Protein AF-A0A2K6TJH4-F1 (afdb_monomer)

Secondary structure (DSSP, 8-state):
--TTT--PPPHHHHHHHHHHHHT----TT--SSHHHHHHHHHHHHHHHHHHHHHT--GGG----SSHHHHHHHHHHHHHHHHHHHHHHTS--S----------

Foldseek 3Di:
DPPVVHDPDDVVNVVVCVCCVPPLVDPCPDPPDDSNVVVVVVVLVVLVVVCVVVVHDSVPDDDDPDDVVVVCCVVVVVVVVVVVVVVVVPDPDDDDDDDDDDD

Nearest PDB structures (foldseek):
  7rtk-assembly1_A  TM=1.006E+00  e=1.244E-08  Homo sapiens
  8rme-assembly1_A  TM=1.004E+00  e=1.086E-08  Homo sapiens
  5wkp-assembly1_A  TM=1.006E+00  e=1.869E-08  Homo sapiens
  5wkp-assembly1_E  TM=1.006E+00  e=2.001E-08  Homo sapiens
  8pk8-assembly1_A  TM=1.004E+00  e=1.747E-08  Homo sapiens

Sequence (103 aa):
MDVQATTPLDPRVLDAMLPYLVNYYGNPHSRTHAYGWESEAAMERARQQVASLIGADPREIIFTSGATESNNIAIKMESRSVAQARVQWHGLGSLQSLSSGFK

Organism: Saimiri boliviensis boliviensis (NCBI:txid39432)

pLDDT: mean 82.51, std 20.03, range [37.34, 98.19]

Solvent-accessible surface area (backbone atoms only — not comparable to full-atom values): 6486 Å² total; per-residue (Å²): 138,64,66,88,82,55,68,84,81,52,71,70,58,51,62,69,46,48,53,44,76,72,77,41,65,34,55,50,84,41,88,86,46,69,47,10,51,55,26,33,54,50,52,52,52,52,35,42,54,57,16,62,75,74,73,50,60,44,90,76,61,78,93,67,97,40,70,72,54,49,52,50,48,56,55,52,50,51,54,49,52,54,47,53,54,50,67,71,65,75,70,96,82,75,96,74,92,75,92,75,80,95,125

InterPro domains:
  IPR000192 Aminotransferase class V domain [PF00266] (2-81)
  IPR015421 Pyridoxal phosphate-dependent transferase, major domain [G3DSA:3.40.640.10] (10-78)
  IPR015424 Pyridoxal phosphate-dependent transferase [SSF53383] (1-77)

Structure (mmCIF, N/CA/C/O backbone):
data_AF-A0A2K6TJH4-F1
#
_entry.id   AF-A0A2K6TJH4-F1
#
loop_
_atom_site.group_PDB
_atom_site.id
_atom_site.type_symbol
_atom_site.label_atom_id
_atom_site.label_alt_id
_atom_site.label_comp_id
_atom_site.label_asym_id
_atom_site.label_entity_id
_atom_site.label_seq_id
_atom_site.pdbx_PDB_ins_code
_atom_site.Cartn_x
_atom_site.Cartn_y
_atom_site.Cartn_z
_atom_site.occupancy
_atom_site.B_iso_or_equiv
_atom_site.auth_seq_id
_atom_site.auth_comp_id
_atom_site.auth_asym_id
_atom_site.auth_atom_id
_atom_site.pdbx_PDB_model_num
ATOM 1 N N . MET A 1 1 ? -5.767 -21.019 17.969 1.00 59.12 1 MET A N 1
ATOM 2 C CA . MET A 1 1 ? -5.978 -20.268 16.711 1.00 59.12 1 MET A CA 1
ATOM 3 C C . MET A 1 1 ? -5.630 -18.818 17.001 1.00 59.12 1 MET A C 1
ATOM 5 O O . MET A 1 1 ? -6.090 -18.338 18.025 1.00 59.12 1 MET A O 1
ATOM 9 N N . ASP A 1 2 ? -4.793 -18.187 16.173 1.00 78.00 2 ASP A N 1
ATOM 10 C CA . ASP A 1 2 ? -4.076 -16.925 16.472 1.00 78.00 2 ASP A CA 1
ATOM 11 C C . ASP A 1 2 ? -4.248 -15.871 15.355 1.00 78.00 2 ASP A C 1
ATOM 13 O O . ASP A 1 2 ? -3.354 -15.103 15.014 1.00 78.00 2 ASP A O 1
ATOM 17 N N . VAL A 1 3 ? -5.424 -15.867 14.720 1.00 90.75 3 VAL A N 1
ATOM 18 C CA . VAL A 1 3 ? -5.702 -14.993 13.562 1.00 90.75 3 VAL A CA 1
ATOM 19 C C . VAL A 1 3 ? -5.945 -13.533 13.954 1.00 90.75 3 VAL A C 1
ATOM 21 O O . VAL A 1 3 ? -6.031 -12.671 13.088 1.00 90.75 3 VAL A O 1
ATOM 24 N N . GLN A 1 4 ? -6.064 -13.249 15.256 1.00 85.25 4 GLN A N 1
ATOM 25 C CA . GLN A 1 4 ? -6.133 -11.887 15.785 1.00 85.25 4 GLN A CA 1
ATOM 26 C C . GLN A 1 4 ? -4.751 -11.222 15.852 1.00 85.25 4 GLN A C 1
ATOM 28 O O . GLN A 1 4 ? -4.684 -9.996 15.818 1.00 85.25 4 GLN A O 1
ATOM 33 N N . ALA A 1 5 ? -3.664 -12.001 15.939 1.00 85.81 5 ALA A N 1
ATOM 34 C CA . ALA A 1 5 ? -2.303 -11.470 15.920 1.00 85.81 5 ALA A CA 1
ATOM 35 C C . ALA A 1 5 ? -1.839 -11.167 14.490 1.00 85.81 5 ALA A C 1
ATOM 37 O O . ALA A 1 5 ? -1.274 -10.108 14.226 1.00 85.81 5 ALA A O 1
ATOM 38 N N . THR A 1 6 ? -2.085 -12.094 13.562 1.00 88.12 6 THR A N 1
ATOM 39 C CA . THR A 1 6 ? -1.815 -11.922 12.131 1.00 88.12 6 THR A CA 1
ATOM 40 C C . THR A 1 6 ? -2.571 -12.967 11.312 1.00 88.12 6 THR A C 1
ATOM 42 O O . THR A 1 6 ? -2.943 -14.026 11.818 1.00 88.12 6 THR A O 1
ATOM 45 N N . THR A 1 7 ? -2.786 -12.696 10.030 1.00 93.88 7 THR A N 1
ATOM 46 C CA . THR A 1 7 ? -3.472 -13.607 9.107 1.00 93.88 7 THR A CA 1
ATOM 47 C C . THR A 1 7 ? -2.517 -14.113 8.031 1.00 93.88 7 THR A C 1
ATOM 49 O O . THR A 1 7 ? -1.685 -13.337 7.555 1.00 93.88 7 THR A O 1
ATOM 52 N N . PRO A 1 8 ? -2.635 -15.381 7.590 1.00 94.94 8 PRO A N 1
ATOM 53 C CA . PRO A 1 8 ? -1.891 -15.850 6.428 1.00 94.94 8 PRO A CA 1
ATOM 54 C C . PRO A 1 8 ? -2.280 -15.033 5.191 1.00 94.94 8 PRO A C 1
ATOM 56 O O . PRO A 1 8 ? -3.431 -14.624 5.035 1.00 94.94 8 PRO A O 1
ATOM 59 N N . LEU A 1 9 ? -1.309 -14.802 4.313 1.00 95.31 9 LEU A N 1
ATOM 60 C CA . LEU A 1 9 ? -1.507 -14.026 3.096 1.00 95.31 9 LEU A CA 1
ATOM 61 C C . LEU A 1 9 ? -2.361 -14.831 2.100 1.00 95.31 9 LEU A C 1
ATOM 63 O O . LEU A 1 9 ? -2.059 -15.989 1.810 1.00 95.31 9 LEU A O 1
ATOM 67 N N . ASP A 1 10 ? -3.440 -14.229 1.596 1.00 97.62 10 ASP A N 1
ATOM 68 C CA . ASP A 1 10 ? -4.322 -14.873 0.615 1.00 97.62 10 ASP A CA 1
ATOM 69 C C . ASP A 1 10 ? -3.556 -15.112 -0.701 1.00 97.62 10 ASP A C 1
ATOM 71 O O . ASP A 1 10 ? -2.941 -14.173 -1.211 1.00 97.62 10 ASP A O 1
ATOM 75 N N . PRO A 1 11 ? -3.596 -16.315 -1.304 1.00 97.62 11 PRO A N 1
ATOM 76 C CA . PRO A 1 11 ? -2.861 -16.601 -2.538 1.00 97.62 11 PRO A CA 1
ATOM 77 C C . PRO A 1 11 ? -3.097 -15.593 -3.674 1.00 97.62 11 PRO A C 1
ATOM 79 O O . PRO A 1 11 ? -2.181 -15.315 -4.443 1.00 97.62 11 PRO A O 1
ATOM 82 N N . ARG A 1 12 ? -4.292 -14.993 -3.755 1.00 97.62 12 ARG A N 1
ATOM 83 C CA 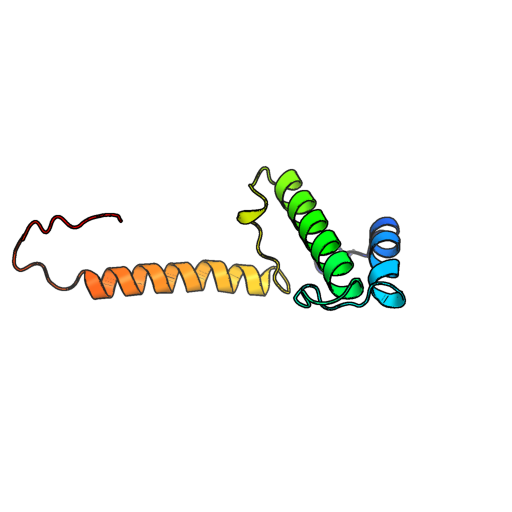. ARG A 1 12 ? -4.624 -13.960 -4.753 1.00 97.62 12 ARG A CA 1
ATOM 84 C C . ARG A 1 12 ? -3.892 -12.646 -4.492 1.00 97.62 12 ARG A C 1
ATOM 86 O O . ARG A 1 12 ? -3.545 -11.937 -5.429 1.00 97.62 12 ARG A O 1
ATOM 93 N N . VAL A 1 13 ? -3.653 -12.322 -3.222 1.00 97.00 13 VAL A N 1
ATOM 94 C CA . VAL A 1 13 ? -2.846 -11.161 -2.829 1.00 97.00 13 VAL A CA 1
ATOM 95 C C . VAL A 1 13 ? -1.384 -11.411 -3.185 1.00 97.00 13 VAL A C 1
ATOM 97 O O . VAL A 1 13 ? -0.734 -10.513 -3.709 1.00 97.00 13 VAL A O 1
ATOM 100 N N . LEU A 1 14 ? -0.879 -12.634 -2.979 1.00 97.50 14 LEU A N 1
ATOM 101 C CA . LEU A 1 14 ? 0.500 -12.978 -3.337 1.00 97.50 14 LEU A CA 1
ATOM 102 C C . LEU A 1 14 ? 0.729 -12.814 -4.839 1.00 97.50 14 LEU A C 1
ATOM 104 O O . LEU A 1 14 ? 1.682 -12.157 -5.249 1.00 97.50 14 LEU A O 1
ATOM 108 N N . ASP A 1 15 ? -0.174 -13.377 -5.641 1.00 97.56 15 ASP A N 1
ATOM 109 C CA . ASP A 1 15 ? -0.134 -13.292 -7.100 1.00 97.56 15 ASP A CA 1
ATOM 110 C C . ASP A 1 15 ? -0.152 -11.834 -7.587 1.00 97.56 15 ASP A C 1
ATOM 112 O O . ASP A 1 15 ? 0.656 -11.448 -8.427 1.00 97.56 15 ASP A O 1
ATOM 116 N N . ALA A 1 16 ? -0.979 -10.981 -6.972 1.00 97.06 16 ALA A N 1
ATOM 117 C CA . ALA A 1 16 ? -1.014 -9.553 -7.281 1.00 97.06 16 ALA A CA 1
ATOM 118 C C . ALA A 1 16 ? 0.277 -8.804 -6.892 1.00 97.06 16 ALA A C 1
ATOM 120 O O . A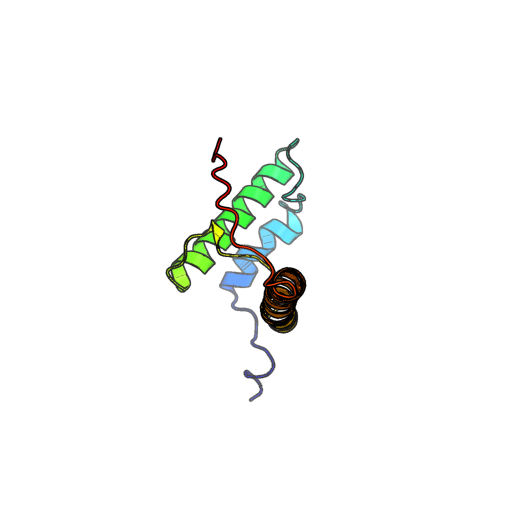LA A 1 16 ? 0.625 -7.811 -7.533 1.00 97.06 16 ALA A O 1
ATOM 121 N N . MET A 1 17 ? 0.989 -9.252 -5.853 1.00 97.38 17 MET A N 1
A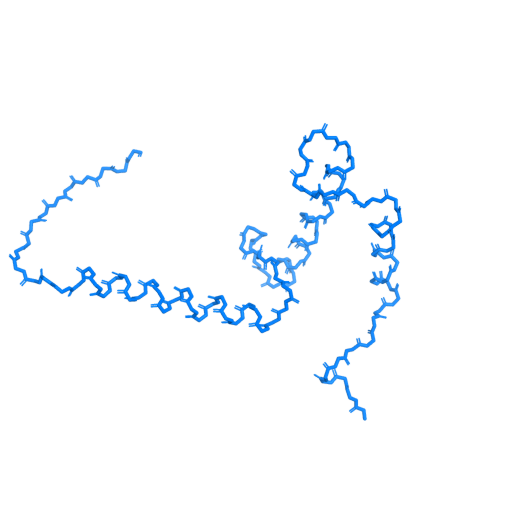TOM 122 C CA . MET A 1 17 ? 2.225 -8.617 -5.377 1.00 97.38 17 MET A CA 1
ATOM 123 C C . MET A 1 17 ? 3.460 -9.027 -6.185 1.00 97.38 17 MET A C 1
ATOM 125 O O . MET A 1 17 ? 4.340 -8.196 -6.419 1.00 97.38 17 MET A O 1
ATOM 129 N N . LEU A 1 18 ? 3.542 -10.291 -6.613 1.00 97.62 18 LEU A N 1
ATOM 130 C CA . LEU A 1 18 ? 4.731 -10.865 -7.252 1.00 97.62 18 LEU A CA 1
ATOM 131 C C . LEU A 1 18 ? 5.281 -10.047 -8.440 1.00 97.62 18 LEU A C 1
ATOM 133 O O . LEU A 1 18 ? 6.498 -9.847 -8.484 1.00 97.62 18 LEU A O 1
ATOM 137 N N . PRO A 1 19 ? 4.461 -9.504 -9.364 1.00 96.56 19 PRO A N 1
ATOM 138 C CA . PRO A 1 19 ? 4.963 -8.684 -10.465 1.00 96.56 19 PRO A CA 1
ATOM 139 C C . PRO A 1 19 ? 5.805 -7.484 -10.010 1.00 96.56 19 PRO A C 1
ATOM 141 O O . PRO A 1 19 ? 6.820 -7.183 -10.638 1.00 96.56 19 PRO A O 1
ATOM 144 N N . TYR A 1 20 ? 5.439 -6.842 -8.897 1.00 96.25 20 TYR A N 1
ATOM 145 C CA . TYR A 1 20 ? 6.131 -5.668 -8.346 1.00 96.25 20 TYR A CA 1
ATOM 146 C C . TYR A 1 20 ? 7.388 -6.025 -7.547 1.00 96.25 20 TYR A C 1
ATOM 148 O O . TYR A 1 20 ? 8.255 -5.179 -7.346 1.00 96.25 20 TYR A O 1
ATOM 156 N N . LEU A 1 21 ? 7.515 -7.286 -7.130 1.00 95.06 21 LEU A N 1
ATOM 157 C CA . LEU A 1 21 ? 8.715 -7.802 -6.471 1.00 95.06 21 LEU A CA 1
ATOM 158 C C . LEU A 1 21 ? 9.791 -8.259 -7.463 1.00 95.06 21 LEU A C 1
ATOM 160 O O . LEU A 1 21 ? 10.953 -8.367 -7.082 1.00 95.06 21 LEU A O 1
ATOM 164 N N . VAL A 1 22 ? 9.416 -8.540 -8.715 1.00 94.75 22 VAL A N 1
ATOM 165 C CA . VAL A 1 22 ? 10.323 -9.127 -9.715 1.00 94.75 22 VAL A CA 1
ATOM 166 C C . VAL A 1 22 ? 10.588 -8.181 -10.886 1.00 94.75 22 VAL A C 1
ATOM 168 O O . VAL A 1 22 ? 11.742 -7.897 -11.186 1.00 94.75 22 VAL A O 1
ATOM 171 N N . ASN A 1 23 ? 9.539 -7.687 -11.550 1.00 92.62 23 ASN A N 1
ATOM 172 C CA . ASN A 1 23 ? 9.660 -6.985 -12.835 1.00 92.62 23 ASN A CA 1
ATOM 173 C C . ASN A 1 23 ? 9.315 -5.491 -12.743 1.00 92.62 23 ASN A C 1
ATOM 175 O O . ASN A 1 23 ? 9.917 -4.678 -13.437 1.00 92.62 23 ASN A O 1
ATOM 179 N N . TYR A 1 24 ? 8.373 -5.112 -11.878 1.00 92.56 24 TYR A N 1
ATOM 180 C CA . TYR A 1 24 ? 7.897 -3.733 -11.712 1.00 92.56 24 TYR A CA 1
ATOM 181 C C . TYR A 1 24 ? 8.373 -3.128 -10.385 1.00 92.56 24 TYR A C 1
ATOM 183 O O . TYR A 1 24 ? 7.591 -2.603 -9.601 1.00 92.56 24 TYR A O 1
ATOM 191 N N . TYR A 1 25 ? 9.678 -3.211 -10.128 1.00 90.88 25 TYR A N 1
ATOM 192 C CA . TYR A 1 25 ? 10.318 -2.768 -8.880 1.00 90.88 2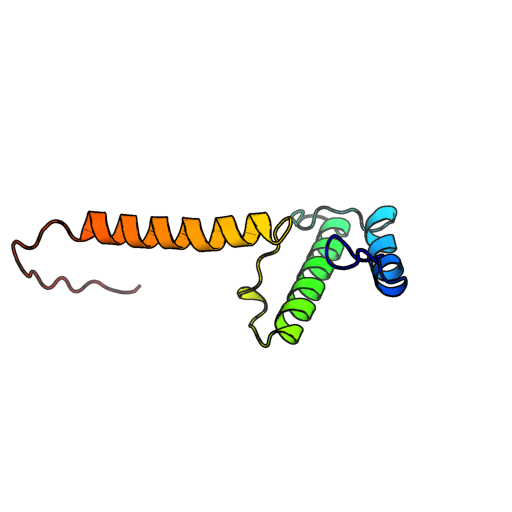5 TYR A CA 1
ATOM 193 C C . TYR A 1 25 ? 10.630 -1.258 -8.843 1.00 90.88 25 TYR A C 1
ATOM 195 O O . TYR A 1 25 ? 11.426 -0.795 -8.023 1.00 90.88 25 TYR A O 1
ATOM 203 N N . GLY A 1 26 ? 10.068 -0.471 -9.765 1.00 92.94 26 GLY A N 1
ATOM 204 C CA . GLY A 1 26 ? 10.361 0.956 -9.868 1.00 92.94 26 GLY A CA 1
ATOM 205 C C . GLY A 1 26 ? 9.874 1.743 -8.652 1.00 92.94 26 GLY A C 1
ATOM 206 O O . GLY A 1 26 ? 8.863 1.405 -8.040 1.00 92.94 26 GLY A O 1
ATOM 207 N N . ASN A 1 27 ? 10.570 2.830 -8.314 1.00 93.38 27 ASN A N 1
ATOM 208 C CA . ASN A 1 27 ? 10.092 3.762 -7.296 1.00 93.38 27 ASN A CA 1
ATOM 209 C C . ASN A 1 27 ? 8.891 4.557 -7.854 1.00 93.38 27 ASN A C 1
ATOM 211 O O . ASN A 1 27 ? 9.070 5.246 -8.860 1.00 93.38 27 ASN A O 1
ATOM 215 N N . PRO A 1 28 ? 7.708 4.538 -7.209 1.00 92.56 28 PRO A N 1
ATOM 216 C CA . PRO A 1 28 ? 6.533 5.285 -7.673 1.00 92.56 28 PRO A CA 1
ATOM 217 C C . PRO A 1 28 ? 6.727 6.812 -7.681 1.00 92.56 28 PRO A C 1
ATOM 219 O O . PRO A 1 28 ? 5.957 7.525 -8.309 1.00 92.56 28 PRO A O 1
ATOM 222 N N . HIS A 1 29 ? 7.761 7.341 -7.018 1.00 92.25 29 HIS A N 1
ATOM 223 C CA . HIS A 1 29 ? 8.096 8.771 -7.057 1.00 92.25 29 HIS A CA 1
ATOM 224 C C . HIS A 1 29 ? 8.991 9.149 -8.248 1.00 92.25 29 HIS A C 1
ATOM 226 O O . HIS A 1 29 ? 9.239 10.334 -8.491 1.00 92.25 29 HIS A O 1
ATOM 232 N N . SER A 1 30 ? 9.494 8.166 -8.997 1.00 91.81 30 SER A N 1
ATOM 233 C CA . SER A 1 30 ? 10.292 8.410 -10.195 1.00 91.81 30 SER A CA 1
ATOM 234 C C . SER A 1 30 ? 9.398 8.830 -11.359 1.00 91.81 30 SER A C 1
ATOM 236 O O . SER A 1 30 ? 8.758 8.005 -12.000 1.00 91.81 30 SER A O 1
ATOM 238 N N . ARG A 1 31 ? 9.407 10.122 -11.698 1.00 88.75 31 ARG A N 1
ATOM 239 C CA . ARG A 1 31 ? 8.561 10.666 -12.779 1.00 88.75 31 ARG A CA 1
ATOM 240 C C . ARG A 1 31 ? 9.181 10.590 -14.175 1.00 88.75 31 ARG A C 1
ATOM 242 O O . ARG A 1 31 ? 8.548 11.003 -15.140 1.00 88.75 31 ARG A O 1
ATOM 249 N N . THR A 1 32 ? 10.418 10.114 -14.295 1.00 91.75 32 THR A N 1
ATOM 250 C CA . THR A 1 32 ? 11.233 10.253 -15.515 1.00 91.75 32 THR A CA 1
ATOM 251 C C . THR A 1 32 ? 11.323 8.991 -16.369 1.00 91.75 32 THR A C 1
ATOM 253 O O . THR A 1 32 ? 11.874 9.056 -17.465 1.00 91.75 32 THR A O 1
ATOM 256 N N . HIS A 1 33 ? 10.825 7.845 -15.900 1.00 89.94 33 HIS A N 1
ATOM 257 C CA . HIS A 1 33 ? 10.986 6.575 -16.607 1.00 89.94 33 HIS A CA 1
ATOM 258 C C . HIS A 1 33 ? 9.803 5.623 -16.395 1.00 89.94 33 HIS A C 1
ATOM 260 O O . HIS A 1 33 ? 9.147 5.644 -15.354 1.00 89.94 33 HIS A O 1
ATOM 266 N N . ALA A 1 34 ? 9.605 4.713 -17.355 1.00 90.50 34 ALA A N 1
ATOM 267 C CA . ALA A 1 34 ? 8.471 3.786 -17.403 1.00 90.50 34 ALA A CA 1
ATOM 268 C C . ALA A 1 34 ? 8.286 2.961 -16.119 1.00 90.50 34 ALA A C 1
ATOM 270 O O . ALA A 1 34 ? 7.175 2.861 -15.616 1.00 90.50 34 ALA A O 1
ATOM 271 N N . TYR A 1 35 ? 9.372 2.452 -15.523 1.00 90.25 35 TYR A N 1
ATOM 272 C CA . TYR A 1 35 ? 9.274 1.697 -14.266 1.00 90.25 35 TYR A CA 1
ATOM 273 C C . TYR A 1 35 ? 8.649 2.498 -13.113 1.00 90.25 35 TYR A C 1
ATOM 275 O O . TYR A 1 35 ? 8.021 1.909 -12.244 1.00 90.25 35 TYR A O 1
ATOM 283 N N . GLY A 1 36 ? 8.826 3.823 -13.078 1.00 92.56 36 GLY A N 1
ATOM 284 C CA . GLY A 1 36 ? 8.225 4.663 -12.047 1.00 92.56 36 GLY A CA 1
ATOM 285 C C . GLY A 1 36 ? 6.744 4.906 -12.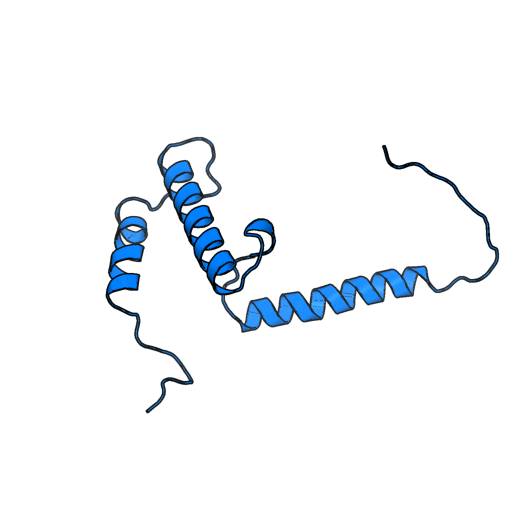314 1.00 92.56 36 GLY A C 1
ATOM 286 O O . GLY A 1 36 ? 5.943 4.792 -11.394 1.00 92.56 36 GLY A O 1
ATOM 287 N N . TRP A 1 37 ? 6.373 5.132 -13.578 1.00 93.38 37 TRP A N 1
ATOM 288 C CA . TRP A 1 37 ? 4.978 5.312 -13.994 1.00 93.38 37 TRP A CA 1
ATOM 289 C C . TRP A 1 37 ? 4.123 4.065 -13.742 1.00 93.38 37 TRP A C 1
ATOM 291 O O . TRP A 1 37 ? 3.009 4.185 -13.240 1.00 93.38 37 TRP A O 1
ATOM 301 N N . GLU A 1 38 ? 4.648 2.871 -14.031 1.00 93.19 38 GLU A N 1
ATOM 302 C CA . GLU A 1 38 ? 3.950 1.607 -13.751 1.00 93.19 38 GLU A CA 1
ATOM 303 C C . GLU A 1 38 ? 3.713 1.413 -12.244 1.00 93.19 38 GLU A C 1
ATOM 305 O O . GLU A 1 38 ? 2.608 1.062 -11.817 1.00 93.19 38 GLU A O 1
ATOM 310 N N . SER A 1 39 ? 4.722 1.708 -11.418 1.00 94.12 39 SER A N 1
ATOM 311 C CA . SER A 1 39 ? 4.599 1.651 -9.958 1.00 94.12 39 SER A CA 1
ATOM 312 C C . SER A 1 39 ? 3.650 2.719 -9.400 1.00 94.12 39 SER A C 1
ATOM 314 O O . SER A 1 39 ? 2.872 2.426 -8.492 1.00 94.12 39 SER A O 1
ATOM 316 N N . GLU A 1 40 ? 3.667 3.944 -9.940 1.00 95.31 40 GLU A N 1
ATOM 317 C CA . GLU A 1 40 ? 2.731 5.023 -9.579 1.00 95.31 40 GLU A CA 1
ATOM 318 C C . GLU A 1 40 ? 1.288 4.608 -9.909 1.00 95.31 40 GLU A C 1
ATOM 320 O O . GLU A 1 40 ? 0.406 4.672 -9.051 1.00 95.31 40 GLU A O 1
ATOM 325 N N . ALA A 1 41 ? 1.053 4.070 -11.109 1.00 95.88 41 ALA A N 1
ATOM 326 C CA . ALA A 1 41 ? -0.257 3.578 -11.527 1.00 95.88 41 ALA A CA 1
ATOM 327 C C . ALA A 1 41 ? -0.752 2.399 -10.669 1.00 95.88 41 ALA A C 1
ATOM 329 O O . ALA A 1 41 ? -1.950 2.272 -10.401 1.00 95.88 41 ALA A O 1
ATOM 330 N N . ALA A 1 42 ? 0.140 1.512 -10.223 1.00 96.44 42 ALA A N 1
ATOM 331 C CA . ALA A 1 42 ? -0.203 0.442 -9.290 1.00 96.44 42 ALA A CA 1
ATOM 332 C C . ALA A 1 42 ? -0.595 0.974 -7.904 1.00 96.44 42 ALA A C 1
ATOM 334 O O . ALA A 1 42 ? -1.606 0.538 -7.349 1.00 96.44 42 ALA A O 1
ATOM 335 N N . MET A 1 43 ? 0.154 1.949 -7.380 1.00 96.50 43 MET A N 1
ATOM 336 C CA . MET A 1 43 ? -0.143 2.601 -6.104 1.00 96.50 43 MET A CA 1
ATOM 337 C C . MET A 1 43 ? -1.510 3.295 -6.127 1.00 96.50 43 MET A C 1
ATOM 339 O O . MET A 1 43 ? -2.302 3.117 -5.201 1.00 96.50 43 MET A O 1
ATOM 343 N N . GLU A 1 44 ? -1.829 4.033 -7.192 1.00 97.31 44 GLU A N 1
ATOM 344 C CA . GLU A 1 44 ? -3.120 4.723 -7.306 1.00 97.31 44 GLU A CA 1
ATOM 345 C C . GLU A 1 44 ? -4.296 3.755 -7.485 1.00 97.31 44 GLU A C 1
ATOM 347 O O . GLU A 1 44 ? -5.362 3.955 -6.898 1.00 97.31 44 GLU A O 1
ATOM 352 N N . ARG A 1 45 ? -4.101 2.634 -8.194 1.00 97.50 45 ARG A N 1
ATOM 353 C CA . ARG A 1 45 ? -5.105 1.555 -8.237 1.00 97.50 45 ARG A CA 1
ATOM 354 C C . ARG A 1 45 ? -5.359 0.956 -6.854 1.00 97.50 45 ARG A C 1
ATOM 356 O O . ARG A 1 45 ? -6.518 0.777 -6.484 1.00 97.50 45 ARG A O 1
ATOM 363 N N . ALA A 1 46 ? -4.308 0.687 -6.079 1.00 97.56 46 ALA A N 1
ATOM 364 C CA . ALA A 1 46 ? -4.449 0.191 -4.711 1.00 97.56 46 ALA A CA 1
ATOM 365 C C . ALA A 1 46 ? -5.181 1.205 -3.813 1.00 97.56 46 ALA A C 1
ATOM 367 O O . ALA A 1 46 ? -6.061 0.831 -3.036 1.00 97.56 46 ALA A O 1
ATOM 368 N N . ARG A 1 47 ? -4.877 2.502 -3.961 1.00 97.88 47 ARG A N 1
ATOM 369 C CA . ARG A 1 47 ? -5.555 3.587 -3.236 1.00 97.88 47 ARG A CA 1
ATOM 370 C C . ARG A 1 47 ? -7.054 3.604 -3.529 1.00 97.88 47 ARG A C 1
ATOM 372 O O . ARG A 1 47 ? -7.861 3.656 -2.602 1.00 97.88 47 ARG A O 1
ATOM 379 N N . GLN A 1 48 ? -7.427 3.482 -4.803 1.00 98.19 48 GLN A N 1
ATOM 380 C CA . GLN A 1 48 ? -8.823 3.401 -5.228 1.00 98.19 48 GLN A CA 1
ATOM 381 C C . GLN A 1 48 ? -9.538 2.173 -4.648 1.00 98.19 48 GLN A C 1
ATOM 383 O O . GLN A 1 48 ? -10.678 2.294 -4.208 1.00 98.19 48 GLN A O 1
ATOM 388 N N . GLN A 1 49 ? -8.888 1.005 -4.613 1.00 98.19 49 GLN A N 1
ATOM 389 C CA . GLN A 1 49 ? -9.471 -0.215 -4.039 1.00 98.19 49 GLN A CA 1
ATOM 390 C C . GLN A 1 49 ? -9.793 -0.050 -2.547 1.00 98.19 49 GLN A C 1
ATOM 392 O O . GLN A 1 49 ? -10.882 -0.424 -2.111 1.00 98.1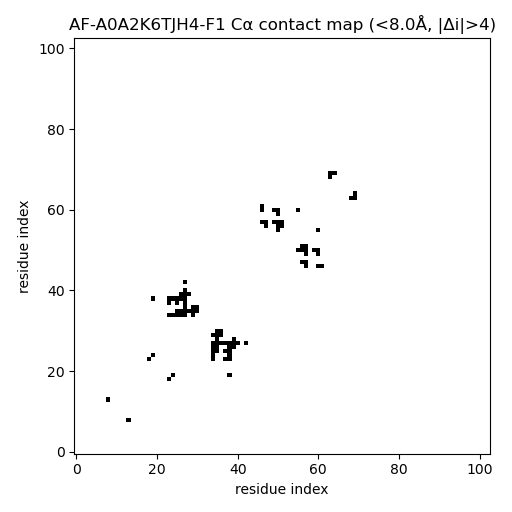9 49 GLN A O 1
ATOM 397 N N . VAL A 1 50 ? -8.877 0.547 -1.777 1.00 97.69 50 VAL A N 1
ATOM 398 C CA . VAL A 1 50 ? -9.096 0.831 -0.349 1.00 97.69 50 VAL A CA 1
ATOM 399 C C . VAL A 1 50 ? -10.205 1.865 -0.159 1.00 97.69 50 VAL A C 1
ATOM 401 O O . VAL A 1 50 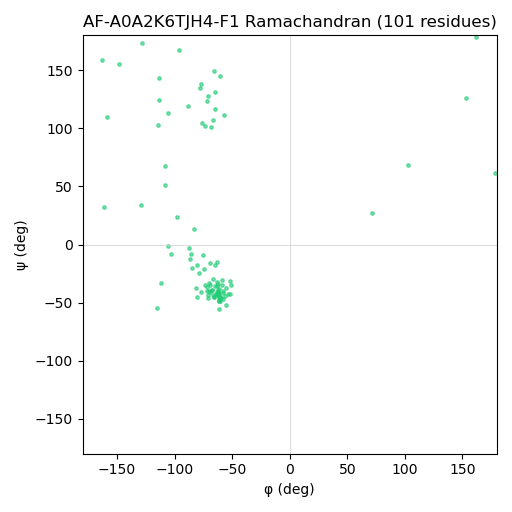? -11.099 1.652 0.654 1.00 97.69 50 VAL A O 1
ATOM 404 N N . ALA A 1 51 ? -10.191 2.949 -0.938 1.00 97.56 51 ALA A N 1
ATOM 405 C CA . ALA A 1 51 ? -11.222 3.983 -0.891 1.00 97.56 51 ALA A CA 1
ATOM 406 C C . ALA A 1 51 ? -12.621 3.418 -1.171 1.00 97.56 51 ALA A C 1
ATOM 408 O O . ALA A 1 51 ? -13.554 3.656 -0.407 1.00 97.56 51 ALA A O 1
ATOM 409 N N . SER A 1 52 ? -12.754 2.596 -2.216 1.00 97.94 52 SER A N 1
ATOM 410 C CA . SER A 1 52 ? -14.016 1.948 -2.577 1.00 97.94 52 SER A CA 1
ATOM 411 C C . SER A 1 52 ? -14.525 0.982 -1.506 1.00 97.94 52 SER A C 1
ATOM 413 O O . SER A 1 52 ? -15.736 0.865 -1.341 1.00 97.94 52 SER A O 1
ATOM 415 N N . LEU A 1 53 ? -13.634 0.320 -0.759 1.00 97.75 53 LEU A N 1
ATOM 416 C CA . LEU A 1 53 ? -14.023 -0.572 0.337 1.00 97.75 53 LEU A CA 1
ATOM 417 C C . LEU A 1 53 ? -14.708 0.182 1.487 1.00 97.75 53 LEU A C 1
ATOM 419 O O . LEU A 1 53 ? -15.625 -0.358 2.103 1.00 97.75 53 LEU A O 1
ATOM 423 N N . ILE A 1 54 ? -14.271 1.411 1.774 1.00 96.94 54 ILE A N 1
ATOM 424 C CA . ILE A 1 54 ? -14.778 2.213 2.900 1.00 96.94 54 ILE A CA 1
ATOM 425 C C . ILE A 1 54 ? -15.712 3.358 2.476 1.00 96.94 54 ILE A C 1
ATOM 427 O O . ILE A 1 54 ? -16.213 4.079 3.334 1.00 96.94 54 ILE A O 1
ATOM 431 N N . GLY A 1 55 ? -15.955 3.532 1.174 1.00 96.75 55 GLY A N 1
ATOM 432 C CA . GLY A 1 55 ? -16.792 4.608 0.634 1.00 96.75 55 GLY A CA 1
ATOM 433 C C . GLY A 1 55 ? -16.162 6.005 0.710 1.00 96.75 55 GLY A C 1
ATOM 434 O O . GLY A 1 55 ? -16.896 6.986 0.792 1.00 96.75 55 GLY A O 1
ATOM 435 N N . ALA A 1 56 ? -14.831 6.096 0.704 1.00 96.88 56 ALA A N 1
ATOM 436 C CA . ALA A 1 56 ? -14.085 7.356 0.756 1.00 96.88 56 ALA A CA 1
ATOM 437 C C . ALA A 1 56 ? -13.658 7.838 -0.639 1.00 96.88 56 ALA A C 1
ATOM 439 O O . ALA A 1 56 ? -13.693 7.083 -1.617 1.00 96.88 56 ALA A O 1
ATOM 440 N N . ASP A 1 57 ? -13.202 9.087 -0.731 1.00 96.94 57 ASP A N 1
ATOM 441 C CA . ASP A 1 57 ? -12.474 9.563 -1.906 1.00 96.94 57 ASP A CA 1
ATOM 442 C C . ASP A 1 57 ? -11.028 9.024 -1.863 1.00 96.94 57 ASP A C 1
ATOM 444 O O . ASP A 1 57 ? -10.395 9.047 -0.805 1.00 96.94 57 ASP A O 1
ATOM 448 N N . PRO A 1 58 ? -10.446 8.554 -2.984 1.00 95.94 58 PRO A N 1
ATOM 449 C CA . PRO A 1 58 ? -9.058 8.088 -3.014 1.00 95.94 58 PRO A CA 1
ATOM 450 C C . PRO A 1 58 ? -8.064 9.083 -2.418 1.00 95.94 58 PRO A C 1
ATOM 452 O O . PRO A 1 58 ? -7.110 8.670 -1.767 1.00 95.94 58 PRO A O 1
ATOM 455 N N . ARG A 1 59 ? -8.298 10.389 -2.582 1.00 95.81 59 ARG A N 1
ATOM 456 C CA . ARG A 1 59 ? -7.431 11.455 -2.060 1.00 95.81 59 ARG A CA 1
ATOM 457 C C . ARG A 1 59 ? -7.385 11.504 -0.531 1.00 95.81 59 ARG A C 1
ATOM 459 O O . ARG A 1 59 ? -6.463 12.097 0.019 1.00 95.81 59 ARG A O 1
ATOM 466 N N . GLU A 1 60 ? -8.345 10.881 0.147 1.00 95.25 60 GLU A N 1
ATOM 467 C CA . GLU A 1 60 ? -8.410 10.783 1.609 1.00 95.25 60 GLU A CA 1
ATOM 468 C C . GLU A 1 60 ? -7.611 9.587 2.154 1.00 95.25 60 GLU A C 1
ATOM 470 O O . GLU A 1 60 ? -7.356 9.500 3.354 1.00 95.25 60 GLU A O 1
ATOM 475 N N . ILE A 1 61 ? -7.181 8.665 1.287 1.00 96.81 61 ILE A N 1
ATOM 476 C CA . ILE A 1 61 ? -6.430 7.473 1.685 1.00 96.81 61 ILE A CA 1
ATOM 477 C C . ILE A 1 61 ? -4.934 7.772 1.703 1.00 96.81 61 ILE A C 1
ATOM 479 O O . ILE A 1 61 ? -4.325 8.039 0.665 1.00 96.81 61 ILE A O 1
ATOM 483 N N . ILE A 1 62 ? -4.316 7.622 2.875 1.00 96.25 62 ILE A N 1
ATOM 484 C CA . ILE A 1 62 ? -2.865 7.687 3.067 1.00 96.25 62 ILE A CA 1
ATOM 485 C C . ILE A 1 62 ? -2.357 6.309 3.495 1.00 96.25 62 ILE A C 1
ATOM 487 O O . ILE A 1 62 ? -2.816 5.754 4.493 1.00 96.25 62 ILE A O 1
ATOM 491 N N . PHE A 1 63 ? -1.398 5.760 2.747 1.00 97.00 63 PHE A N 1
ATOM 492 C CA . PHE A 1 63 ? -0.730 4.515 3.117 1.00 97.00 63 PHE A CA 1
ATOM 493 C C . PHE A 1 63 ? 0.318 4.767 4.203 1.00 97.00 63 PHE A C 1
ATOM 495 O O . PHE A 1 63 ? 1.117 5.697 4.108 1.00 97.00 63 PHE A O 1
ATOM 502 N N . THR A 1 64 ? 0.319 3.906 5.214 1.00 96.94 64 THR A N 1
ATOM 503 C CA . THR A 1 64 ? 1.291 3.866 6.313 1.00 96.94 64 THR A CA 1
ATOM 504 C C . THR A 1 64 ? 1.844 2.444 6.427 1.00 96.94 64 THR A C 1
ATOM 506 O O . THR A 1 64 ? 1.363 1.524 5.762 1.00 96.94 64 THR A O 1
ATOM 509 N N . SER A 1 65 ? 2.842 2.230 7.282 1.00 95.19 65 SER A N 1
ATOM 510 C CA . SER A 1 65 ? 3.391 0.896 7.555 1.00 95.19 65 SER A CA 1
ATOM 511 C C . SER A 1 65 ? 2.433 -0.027 8.323 1.00 95.19 65 SER A C 1
ATOM 513 O O . SER A 1 65 ? 2.644 -1.238 8.355 1.00 95.19 65 SER A O 1
ATOM 515 N N . GLY A 1 66 ? 1.377 0.514 8.939 1.00 93.88 66 GLY A N 1
ATOM 516 C CA . GLY A 1 66 ? 0.382 -0.267 9.666 1.00 93.88 66 GLY A CA 1
ATOM 517 C C . GLY A 1 66 ? -0.457 0.561 10.637 1.00 93.88 66 GLY A C 1
ATOM 518 O O . GLY A 1 66 ? -0.246 1.759 10.831 1.00 93.88 66 GLY A O 1
ATOM 519 N N . ALA A 1 67 ? -1.405 -0.103 11.302 1.00 92.81 67 ALA A N 1
ATOM 520 C CA . ALA A 1 67 ? -2.381 0.553 12.174 1.00 92.81 67 ALA A CA 1
ATOM 521 C C . ALA A 1 67 ? -1.744 1.340 13.336 1.00 92.81 67 ALA A C 1
ATOM 523 O O . ALA A 1 67 ? -2.238 2.404 13.701 1.00 92.81 67 ALA A O 1
ATOM 524 N N . THR A 1 68 ? -0.624 0.872 13.897 1.00 94.88 68 THR A N 1
ATOM 525 C CA . THR A 1 68 ? 0.096 1.593 14.961 1.00 94.88 68 THR A CA 1
ATOM 526 C C . THR A 1 68 ? 0.621 2.948 14.488 1.00 94.88 68 THR A C 1
ATOM 528 O O . THR A 1 68 ? 0.563 3.927 15.235 1.00 94.88 68 THR A O 1
ATOM 531 N N . GLU A 1 69 ? 1.124 3.032 13.258 1.00 94.25 69 GLU A N 1
ATOM 532 C CA . GLU A 1 69 ? 1.555 4.301 12.677 1.00 94.25 69 GLU A CA 1
ATOM 533 C C . GLU A 1 69 ? 0.346 5.189 12.368 1.00 94.25 69 GLU A C 1
ATOM 535 O O . GLU A 1 69 ? 0.331 6.348 12.783 1.00 94.25 69 GLU A O 1
ATOM 540 N N . SER A 1 70 ? -0.703 4.637 11.750 1.00 94.50 70 SER A N 1
ATOM 541 C CA . SER A 1 70 ? -1.940 5.376 11.458 1.00 94.50 70 SER A CA 1
ATOM 542 C C . SER A 1 70 ? -2.568 5.990 12.712 1.00 94.50 70 SER A C 1
ATOM 544 O O . SER A 1 70 ? -2.919 7.168 12.711 1.00 94.50 70 SER A O 1
ATOM 546 N N . ASN A 1 71 ? -2.642 5.235 13.813 1.00 93.44 71 ASN A N 1
ATOM 547 C CA . ASN A 1 71 ? -3.173 5.725 15.088 1.00 93.44 71 ASN A CA 1
ATOM 548 C C . ASN A 1 71 ? -2.317 6.859 15.660 1.00 93.44 71 ASN A C 1
ATOM 550 O O . ASN A 1 71 ? -2.841 7.864 16.142 1.00 93.44 71 ASN A O 1
ATOM 554 N N . ASN A 1 72 ? -0.989 6.719 15.591 1.00 92.56 72 ASN A N 1
ATOM 555 C CA . ASN A 1 72 ? -0.072 7.768 16.024 1.00 92.56 72 ASN A CA 1
ATOM 556 C C . ASN A 1 72 ? -0.245 9.045 15.201 1.00 92.56 72 ASN A C 1
ATOM 558 O O . ASN A 1 72 ? -0.226 10.133 15.773 1.00 92.56 72 ASN A O 1
ATOM 562 N N . ILE A 1 73 ? -0.403 8.916 13.885 1.00 91.50 73 ILE A N 1
ATOM 563 C CA . ILE A 1 73 ? -0.644 10.033 12.975 1.00 91.50 73 ILE A CA 1
ATOM 564 C C . ILE A 1 73 ? -1.956 10.727 13.347 1.00 91.50 73 ILE A C 1
ATOM 566 O O . ILE A 1 73 ? -1.923 11.911 13.672 1.00 91.50 73 ILE A O 1
ATOM 570 N N . ALA A 1 74 ? -3.071 9.996 13.405 1.00 89.75 74 ALA A N 1
ATOM 571 C CA . ALA A 1 74 ? -4.391 10.557 13.687 1.00 89.75 74 ALA A CA 1
ATOM 572 C C . ALA A 1 74 ? -4.425 11.346 15.011 1.00 89.75 74 ALA A C 1
ATOM 574 O O . ALA A 1 74 ? -4.774 12.525 15.030 1.00 89.75 74 ALA A O 1
ATOM 575 N N . ILE A 1 75 ? -3.960 10.735 16.105 1.00 89.44 75 ILE A N 1
ATOM 576 C CA . ILE A 1 75 ? -4.028 11.333 17.448 1.00 89.44 75 ILE A CA 1
ATOM 577 C C . ILE A 1 75 ? -3.047 12.504 17.595 1.00 89.44 75 ILE A C 1
ATOM 579 O O . ILE A 1 75 ? -3.382 13.548 18.165 1.00 89.44 75 ILE A O 1
ATOM 583 N N . LYS A 1 76 ? -1.806 12.356 17.106 1.00 84.25 76 LYS A N 1
ATOM 584 C CA . LYS A 1 76 ? -0.787 13.409 17.256 1.00 84.25 76 LYS A CA 1
ATOM 585 C C . LYS A 1 76 ? -1.065 14.594 16.339 1.00 84.25 76 LYS A C 1
ATOM 587 O O . LYS A 1 76 ? -0.768 15.720 16.738 1.00 84.25 76 LYS A O 1
ATOM 592 N N . MET A 1 77 ? -1.602 14.370 15.139 1.00 75.31 77 MET A N 1
ATOM 593 C CA . MET A 1 77 ? -1.985 15.453 14.231 1.00 75.31 77 MET A CA 1
ATOM 594 C C . MET A 1 77 ? -3.128 16.282 14.811 1.00 75.31 77 MET A C 1
ATOM 596 O O . MET A 1 77 ? -3.016 17.506 14.845 1.00 75.31 77 MET A O 1
ATOM 600 N N . GLU A 1 78 ? -4.164 15.639 15.353 1.00 70.06 78 GLU A N 1
ATOM 601 C CA . GLU A 1 78 ? -5.254 16.340 16.039 1.00 70.06 78 GLU A CA 1
ATOM 602 C C . GLU A 1 78 ? -4.734 17.134 17.244 1.00 70.06 78 GLU A C 1
ATOM 604 O O . GLU A 1 78 ? -4.970 18.337 17.358 1.00 70.06 78 GLU A O 1
ATOM 609 N N . SER A 1 79 ? -3.920 16.497 18.091 1.00 64.25 79 SER A N 1
ATOM 610 C CA . SER A 1 79 ? -3.335 17.150 19.268 1.00 64.25 79 SER A CA 1
ATOM 611 C C . SER A 1 79 ? -2.499 18.381 18.901 1.00 64.25 79 SER A C 1
ATOM 613 O O . SER A 1 79 ? -2.558 19.398 19.589 1.00 64.25 79 SER A O 1
ATOM 615 N N . ARG A 1 80 ? -1.723 18.320 17.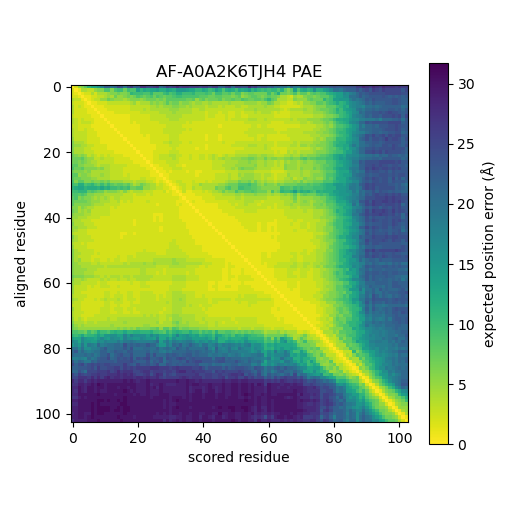809 1.00 61.38 80 ARG A N 1
ATOM 616 C CA . ARG A 1 80 ? -0.924 19.458 17.323 1.00 61.38 80 ARG A CA 1
ATOM 617 C C . ARG A 1 80 ? -1.793 20.555 16.715 1.00 61.38 80 ARG A C 1
ATOM 619 O O . ARG A 1 80 ? -1.523 21.723 16.975 1.00 61.38 80 ARG A O 1
ATOM 626 N N . SER A 1 81 ? -2.834 20.196 15.966 1.00 61.31 81 SER A N 1
ATOM 627 C CA . SER A 1 81 ? -3.786 21.155 15.395 1.00 61.31 81 SER A CA 1
ATOM 628 C C . SER A 1 81 ? -4.507 21.945 16.494 1.00 61.31 81 SER A C 1
ATOM 630 O O . SER A 1 81 ? -4.488 23.177 16.494 1.00 61.31 81 SER A O 1
ATOM 632 N N . VAL A 1 82 ? -5.034 21.248 17.507 1.00 61.72 82 VAL A N 1
ATOM 633 C CA . VAL A 1 82 ? -5.707 21.868 18.657 1.00 61.72 82 VAL A CA 1
ATOM 634 C C . VAL A 1 82 ? -4.728 22.665 19.519 1.00 61.72 82 VAL A C 1
ATOM 636 O O . VAL A 1 82 ? -5.070 23.757 19.966 1.00 61.72 82 VAL A O 1
ATOM 639 N N . ALA A 1 83 ? -3.501 22.181 19.740 1.00 56.91 83 ALA A N 1
ATOM 640 C CA . ALA A 1 83 ? -2.484 22.940 20.470 1.00 56.91 83 ALA A CA 1
ATOM 641 C C . ALA A 1 83 ? -2.101 24.237 19.742 1.00 56.91 83 ALA A C 1
ATOM 643 O O . ALA A 1 83 ? -1.970 25.275 20.384 1.00 56.91 83 ALA A O 1
ATOM 644 N N . GLN A 1 84 ? -1.973 24.209 18.415 1.00 51.75 84 GLN A N 1
ATO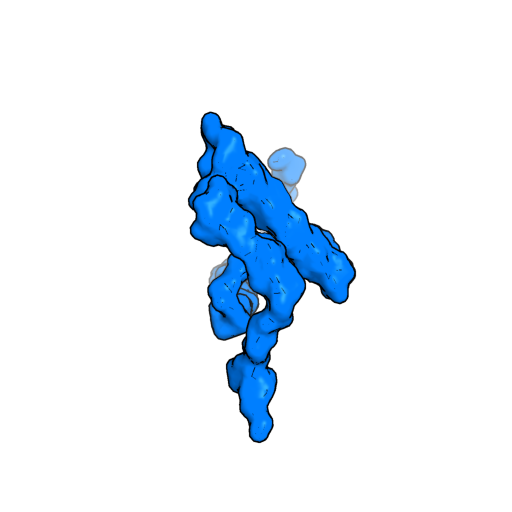M 645 C CA . GLN A 1 84 ? -1.665 25.396 17.621 1.00 51.75 84 GLN A CA 1
ATOM 646 C C . GLN A 1 84 ? -2.835 26.388 17.604 1.00 51.75 84 GLN A C 1
ATOM 648 O O . GLN A 1 84 ? -2.621 27.582 17.817 1.00 51.75 84 GLN A O 1
ATOM 653 N N . ALA A 1 85 ? -4.073 25.896 17.489 1.00 53.34 85 ALA A N 1
ATOM 654 C CA . ALA A 1 85 ? -5.273 26.711 17.667 1.00 53.34 85 ALA A CA 1
ATOM 655 C C . ALA A 1 85 ? -5.360 27.303 19.087 1.00 53.34 85 ALA A C 1
ATOM 657 O O . ALA A 1 85 ? -5.718 28.464 19.255 1.00 53.34 85 ALA A O 1
ATOM 658 N N . ARG A 1 86 ? -4.970 26.550 20.121 1.00 39.47 86 ARG A N 1
ATOM 659 C CA . ARG A 1 86 ? -4.980 27.005 21.519 1.00 39.47 86 ARG A CA 1
ATOM 660 C C . ARG A 1 86 ? -3.887 28.029 21.822 1.00 39.47 86 ARG A C 1
ATOM 662 O O . ARG A 1 86 ? -4.157 28.976 22.549 1.00 39.47 86 ARG A O 1
ATOM 669 N N . VAL A 1 87 ? -2.700 27.902 21.226 1.00 53.22 87 VAL A N 1
ATOM 670 C CA . VAL A 1 87 ? -1.653 28.943 21.269 1.00 53.22 87 VAL A CA 1
ATOM 671 C C . VAL A 1 87 ? -2.138 30.229 20.590 1.00 53.22 87 VAL A C 1
ATOM 673 O O . VAL A 1 87 ? -1.835 31.318 21.067 1.00 53.22 87 VAL A O 1
ATOM 676 N N . GLN A 1 88 ? -2.958 30.122 19.542 1.00 52.31 88 GLN A N 1
ATOM 677 C CA . GLN A 1 88 ? -3.578 31.276 18.886 1.00 52.31 88 GLN A CA 1
ATOM 678 C C . GLN A 1 88 ? -4.737 31.897 19.701 1.00 52.31 88 GLN A C 1
ATOM 680 O O . GLN A 1 88 ? -5.046 33.072 19.529 1.00 52.31 88 GLN A O 1
ATOM 685 N N . TRP A 1 89 ? -5.339 31.147 20.632 1.00 51.41 89 TRP A N 1
ATOM 686 C CA . TRP A 1 89 ? -6.487 31.547 21.464 1.00 51.41 89 TRP A CA 1
ATOM 687 C C . TRP A 1 89 ? -6.126 32.045 22.879 1.00 51.41 89 TRP A C 1
ATOM 689 O O . TRP A 1 89 ? -6.969 32.043 23.776 1.00 51.41 89 TRP A O 1
ATOM 699 N N . HIS A 1 90 ? -4.904 32.531 23.104 1.00 51.50 90 HIS A N 1
ATOM 700 C CA . HIS A 1 90 ? -4.533 33.229 24.343 1.00 51.50 90 HIS A CA 1
ATOM 701 C C . HIS A 1 90 ? -4.332 34.733 24.103 1.00 51.50 90 HIS A C 1
ATOM 703 O O . HIS A 1 90 ? -3.226 35.255 24.207 1.00 51.50 90 HIS A O 1
ATOM 709 N N . GLY A 1 91 ? -5.426 35.439 23.792 1.00 43.72 91 GLY A N 1
ATOM 710 C CA . GLY A 1 91 ? -5.405 36.896 23.639 1.00 43.72 91 GLY A CA 1
ATOM 711 C C . GLY A 1 91 ? -6.739 37.523 23.233 1.00 43.72 91 GLY A C 1
ATOM 712 O O . GLY A 1 91 ? -6.824 38.156 22.187 1.00 43.72 91 GLY A O 1
ATOM 713 N N . LEU A 1 92 ? -7.791 37.384 24.049 1.00 45.41 92 LEU A N 1
ATOM 714 C CA . LEU A 1 92 ? -8.960 38.264 23.934 1.00 45.41 92 LEU A CA 1
ATOM 715 C C . LEU A 1 92 ? -8.592 39.647 24.485 1.00 45.41 92 LEU A C 1
ATOM 717 O O . LEU A 1 92 ? -8.542 39.857 25.693 1.00 45.41 92 LEU A O 1
ATOM 721 N N . GLY A 1 93 ? -8.327 40.575 23.567 1.00 46.69 93 GLY A N 1
ATOM 722 C CA . GLY A 1 93 ? -8.045 41.976 23.862 1.00 46.69 93 GLY A CA 1
ATOM 723 C C . GLY A 1 93 ? -8.225 42.915 22.667 1.00 46.69 93 GLY A C 1
ATOM 724 O O . GLY A 1 93 ? -7.461 43.861 22.546 1.00 46.69 93 GLY A O 1
ATOM 725 N N . SER A 1 94 ? -9.165 42.625 21.759 1.00 39.56 94 SER A N 1
ATOM 726 C CA . SER A 1 94 ? -9.938 43.563 20.913 1.00 39.56 94 SER A CA 1
ATOM 727 C C . SER A 1 94 ? -10.374 42.879 19.612 1.00 39.56 94 SER A C 1
ATOM 729 O O . SER A 1 94 ? -9.575 42.307 18.876 1.00 39.56 94 SER A O 1
ATOM 731 N N . LEU A 1 95 ? -11.678 42.927 19.338 1.00 45.06 95 LEU A N 1
ATOM 732 C CA . LEU A 1 95 ? -12.250 42.575 18.042 1.00 45.06 95 LEU A CA 1
ATOM 733 C C . LEU A 1 95 ? -11.818 43.634 17.024 1.00 45.06 95 LEU A C 1
ATOM 735 O O . LEU A 1 95 ? -12.406 44.713 16.969 1.00 45.06 95 LEU A O 1
ATOM 739 N N . GLN A 1 96 ? -10.819 43.324 16.202 1.00 40.03 96 GLN A N 1
ATOM 740 C CA . GLN A 1 96 ? -10.675 43.972 14.904 1.00 40.03 96 GLN A CA 1
ATOM 741 C C . GLN A 1 96 ? -11.087 42.985 13.817 1.00 40.03 96 GLN A C 1
ATOM 743 O O . GLN A 1 96 ? -10.450 41.960 13.590 1.00 40.03 96 GLN A O 1
ATOM 748 N N . SER A 1 97 ? -12.197 43.319 13.160 1.00 51.16 97 SER A N 1
ATOM 749 C CA . SER A 1 97 ? -12.580 42.766 11.866 1.00 51.16 97 SER A CA 1
ATOM 750 C C . SER A 1 97 ? -11.451 43.042 10.874 1.00 51.16 97 SER A C 1
ATOM 752 O O . SER A 1 97 ? -11.250 44.191 10.485 1.00 51.16 97 SER A O 1
ATOM 754 N N . LEU A 1 98 ? -10.749 42.000 10.433 1.00 42.00 98 LEU A N 1
ATOM 755 C CA . LEU A 1 98 ? -9.899 42.066 9.250 1.00 42.00 98 LEU A CA 1
ATOM 756 C C . LEU A 1 98 ? -10.478 41.151 8.179 1.00 42.00 98 LEU A C 1
ATOM 758 O O . LEU A 1 98 ? -10.355 39.930 8.217 1.00 42.00 98 LEU A O 1
ATOM 762 N N . SER A 1 99 ? -11.130 41.791 7.214 1.00 54.62 99 SER A N 1
ATOM 763 C CA . SER A 1 99 ? -11.354 41.244 5.888 1.00 54.62 99 SER A CA 1
ATOM 764 C C . SER A 1 99 ? -10.011 41.075 5.172 1.00 54.62 99 SER A C 1
ATOM 766 O O . SER A 1 99 ? -9.344 42.061 4.859 1.00 54.62 99 SER A O 1
ATOM 768 N N . SER A 1 100 ? -9.644 39.846 4.843 1.00 41.66 100 SER A N 1
ATOM 769 C CA . SER A 1 100 ? -8.745 39.517 3.732 1.00 41.66 100 SER A CA 1
ATOM 770 C C . SER A 1 100 ? -9.031 38.053 3.392 1.00 41.66 100 SER A C 1
ATOM 772 O O . SER A 1 100 ? -8.903 37.166 4.220 1.00 41.66 100 SER A O 1
ATOM 774 N N . GLY A 1 101 ? -9.648 37.737 2.261 1.00 42.78 101 GLY A N 1
ATOM 775 C CA . GLY A 1 101 ? -9.123 38.017 0.934 1.00 42.78 101 GLY A CA 1
ATOM 776 C C . GLY A 1 101 ? -8.565 36.705 0.393 1.00 42.78 101 GLY A C 1
ATOM 777 O O . GLY A 1 101 ? -7.355 36.551 0.293 1.00 42.78 101 GLY A O 1
ATOM 778 N N . PHE A 1 102 ? -9.460 35.753 0.115 1.00 37.34 102 PHE A N 1
ATOM 779 C CA . PHE A 1 102 ? -9.143 34.551 -0.648 1.00 37.34 102 PHE A CA 1
ATOM 780 C C . PHE A 1 102 ? -8.820 35.002 -2.081 1.00 37.34 102 PHE A C 1
ATOM 782 O O . PHE A 1 102 ? -9.703 35.466 -2.806 1.00 37.34 102 PHE A O 1
ATOM 789 N N . LYS A 1 103 ? -7.540 34.951 -2.440 1.00 41.19 103 LYS A N 1
ATOM 790 C CA . LYS A 1 103 ? -7.050 34.867 -3.814 1.00 41.19 103 LYS A CA 1
ATOM 791 C C . LYS A 1 103 ? -6.144 33.655 -3.890 1.00 41.19 103 LYS A C 1
ATOM 793 O O . LYS A 1 103 ? -5.369 33.471 -2.925 1.00 41.19 103 LYS A O 1
#

Radius of gyration: 21.54 Å; Cα contacts (8 Å, |Δi|>4): 50; chains: 1; bounding box: 28×64×42 Å

Mean predicted aligned error: 10.69 Å